Protein AF-A0A432QB92-F1 (afdb_monomer_l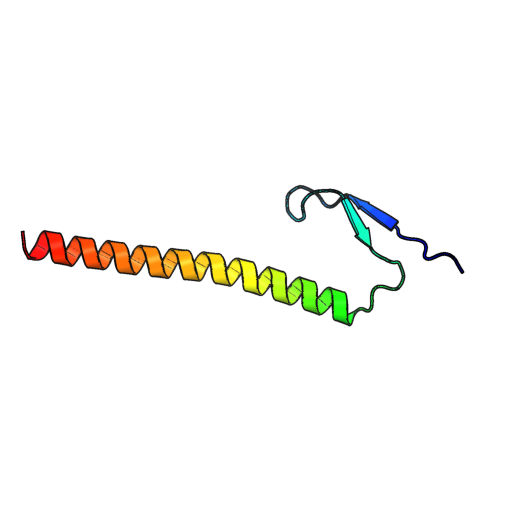ite)

Radius of gyration: 21.19 Å; chains: 1; bounding box: 53×20×50 Å

Secondary structure (DSSP, 8-state):
----EEEEEE-TTS-EEEEEETT--HHHHHHHHHHHHHHHHHHHHHHHHHHHHHHHHHHHHHHH-

Foldseek 3Di:
DDFDWDWDADPPVVDDTDTDTPPPDPVNVVVVVVVVVVVVVVVVVVVVVVVVVVVVVVVVVVVVD

pLDDT: mean 72.98, std 16.14, range [39.75, 97.12]

Structure (mmCIF, N/CA/C/O backbone):
data_AF-A0A432QB92-F1
#
_entry.id   AF-A0A432QB92-F1
#
loop_
_atom_site.group_PDB
_atom_site.id
_atom_site.type_symbol
_atom_site.label_atom_id
_atom_site.label_alt_id
_atom_site.label_comp_id
_atom_site.label_asym_id
_atom_site.label_entity_id
_atom_site.label_seq_id
_atom_site.pdbx_PDB_ins_code
_atom_site.Cartn_x
_atom_site.Cartn_y
_atom_site.Cartn_z
_atom_site.occupancy
_atom_site.B_iso_or_equiv
_atom_site.auth_seq_id
_atom_site.auth_comp_id
_atom_site.auth_asym_id
_atom_site.auth_atom_id
_atom_site.pdbx_PDB_model_num
ATOM 1 N N . MET A 1 1 ? -30.590 -15.041 28.667 1.00 39.75 1 MET A N 1
ATOM 2 C CA . MET A 1 1 ? -30.718 -13.605 28.348 1.00 39.75 1 MET A CA 1
ATOM 3 C C . MET A 1 1 ? -30.304 -13.447 26.899 1.00 39.75 1 MET A C 1
ATOM 5 O O . MET A 1 1 ? -29.268 -13.993 26.555 1.00 39.75 1 MET A O 1
ATOM 9 N N . SER A 1 2 ? -31.144 -12.863 26.043 1.00 42.59 2 SER A N 1
ATOM 10 C CA . SER A 1 2 ? -30.835 -12.713 24.615 1.00 42.59 2 SER A CA 1
ATOM 11 C C . SER A 1 2 ? -29.921 -11.509 24.403 1.00 42.59 2 SER A C 1
ATOM 13 O O . SER A 1 2 ? -30.272 -10.409 24.824 1.00 42.59 2 SER A O 1
ATOM 15 N N . GLU A 1 3 ? -28.777 -11.723 23.761 1.00 54.69 3 GLU A N 1
ATOM 16 C CA . GLU A 1 3 ? -27.872 -10.670 23.291 1.00 54.69 3 GLU A CA 1
ATOM 17 C C . GLU A 1 3 ? -28.605 -9.804 22.254 1.00 54.69 3 GLU A C 1
ATOM 19 O O . GLU A 1 3 ? -28.940 -10.255 21.157 1.00 54.69 3 GLU A O 1
ATOM 24 N N . GLU A 1 4 ? -28.951 -8.573 22.631 1.00 50.06 4 GLU A N 1
ATOM 25 C CA . GLU A 1 4 ? -29.678 -7.640 21.772 1.00 50.06 4 GLU A CA 1
ATOM 26 C C . GLU A 1 4 ? -28.676 -6.859 20.905 1.00 50.06 4 GLU A C 1
ATOM 28 O O . GLU A 1 4 ? -28.213 -5.780 21.281 1.00 50.06 4 GLU A O 1
ATOM 33 N N . LYS A 1 5 ? -28.321 -7.419 19.742 1.00 53.31 5 LYS A N 1
ATOM 34 C CA . LYS A 1 5 ? -27.454 -6.764 18.747 1.00 53.31 5 LYS A CA 1
ATOM 35 C C . LYS A 1 5 ? -28.188 -5.617 18.051 1.00 53.31 5 LYS A C 1
ATOM 37 O O . LYS A 1 5 ? -29.226 -5.838 17.427 1.00 53.31 5 LYS A O 1
ATOM 42 N N . ILE A 1 6 ? -27.633 -4.402 18.106 1.00 61.03 6 ILE A N 1
ATOM 43 C CA . ILE A 1 6 ? -28.155 -3.250 17.356 1.00 61.03 6 ILE A CA 1
ATOM 44 C C . ILE A 1 6 ? -27.438 -3.184 16.011 1.00 61.03 6 ILE A C 1
ATOM 46 O O . ILE A 1 6 ? -26.210 -3.226 15.943 1.00 61.03 6 ILE A O 1
ATOM 50 N N . THR A 1 7 ? -28.207 -3.059 14.934 1.00 58.75 7 THR A N 1
ATOM 51 C CA . THR A 1 7 ? -27.659 -2.791 13.602 1.00 58.75 7 THR A CA 1
ATOM 52 C C . THR A 1 7 ? -27.642 -1.283 13.382 1.00 58.75 7 THR A C 1
ATOM 54 O O . THR A 1 7 ? -28.697 -0.653 13.414 1.00 58.75 7 THR A O 1
ATOM 57 N N . ILE A 1 8 ? -26.456 -0.705 13.189 1.00 63.34 8 ILE A N 1
ATOM 58 C CA . ILE A 1 8 ? -26.269 0.710 12.847 1.00 63.34 8 ILE A CA 1
ATOM 59 C C . ILE A 1 8 ? -25.763 0.831 11.410 1.00 63.34 8 ILE A C 1
ATOM 61 O O . ILE A 1 8 ? -24.869 0.094 10.989 1.00 63.34 8 ILE A O 1
ATOM 65 N N . GLU A 1 9 ? -26.360 1.750 10.652 1.00 55.22 9 GLU A N 1
ATOM 66 C CA . GLU A 1 9 ? -25.935 2.065 9.290 1.00 55.22 9 GLU A CA 1
ATOM 67 C C . GLU A 1 9 ? -24.722 2.993 9.337 1.00 55.22 9 GLU A C 1
ATOM 69 O O . GLU A 1 9 ? -24.821 4.162 9.715 1.00 55.22 9 GLU A O 1
ATOM 74 N N . THR A 1 10 ? -23.563 2.460 8.959 1.00 59.78 10 THR A N 1
ATOM 75 C CA . THR A 1 10 ? -22.322 3.227 8.866 1.00 59.78 10 THR A CA 1
ATOM 76 C C . THR A 1 10 ? -22.064 3.455 7.384 1.00 59.78 10 THR A C 1
ATOM 78 O O . THR A 1 10 ? -21.839 2.507 6.630 1.00 59.78 10 THR A O 1
ATOM 81 N N . GLY A 1 11 ? -22.178 4.717 6.961 1.00 52.84 11 GLY A N 1
ATOM 82 C CA . GLY A 1 11 ? -22.057 5.140 5.565 1.00 52.84 11 GLY A CA 1
ATOM 83 C C . GLY A 1 11 ? -20.706 4.806 4.925 1.00 52.84 11 GLY A C 1
ATOM 84 O O . GLY A 1 11 ? -19.867 4.117 5.497 1.00 52.84 11 GLY A O 1
ATOM 85 N N . ASP A 1 12 ? -20.484 5.322 3.717 1.00 52.00 12 ASP A N 1
ATOM 86 C CA . ASP A 1 12 ? -19.502 4.809 2.750 1.00 52.00 12 ASP A CA 1
ATOM 87 C C . ASP A 1 12 ? -18.012 4.846 3.186 1.00 52.00 12 ASP A C 1
ATOM 89 O O . ASP A 1 12 ? -17.145 4.351 2.476 1.00 52.00 12 ASP A O 1
ATOM 93 N N . ALA A 1 13 ? -17.705 5.371 4.375 1.00 62.25 13 ALA A N 1
ATOM 94 C CA . ALA A 1 13 ? -16.389 5.315 5.018 1.00 62.25 13 ALA A CA 1
ATOM 95 C C . ALA A 1 13 ? -16.200 4.111 5.980 1.00 62.25 13 ALA A C 1
ATOM 97 O O . ALA A 1 13 ? -15.093 3.880 6.452 1.00 62.25 13 ALA A O 1
ATOM 98 N N . GLY A 1 14 ? -17.248 3.323 6.265 1.00 55.56 14 GLY A N 1
ATOM 99 C CA . GLY A 1 14 ? -17.241 2.172 7.193 1.00 55.56 14 GLY A CA 1
ATOM 100 C C . GLY A 1 14 ? -18.215 1.065 6.762 1.00 55.56 14 GLY A C 1
ATOM 101 O O . GLY A 1 14 ? -19.025 0.588 7.553 1.00 55.56 14 GLY A O 1
ATOM 102 N N . LYS A 1 15 ? -18.155 0.732 5.469 1.00 58.25 15 LYS A N 1
ATOM 103 C CA . LYS A 1 15 ? -19.285 0.441 4.570 1.00 58.25 15 LYS A CA 1
ATOM 104 C C . LYS A 1 15 ? -20.289 -0.638 4.995 1.00 58.25 15 LYS A C 1
ATOM 106 O O . LYS A 1 15 ? -20.083 -1.830 4.765 1.00 58.25 15 LYS A O 1
ATOM 111 N N . GLY A 1 16 ? -21.466 -0.172 5.411 1.00 60.09 16 GLY A N 1
ATOM 112 C CA . GLY A 1 16 ? -22.742 -0.861 5.233 1.00 60.09 16 GLY A CA 1
ATOM 113 C C . GLY A 1 16 ? -23.575 -0.859 6.507 1.00 60.09 16 GLY A C 1
ATOM 114 O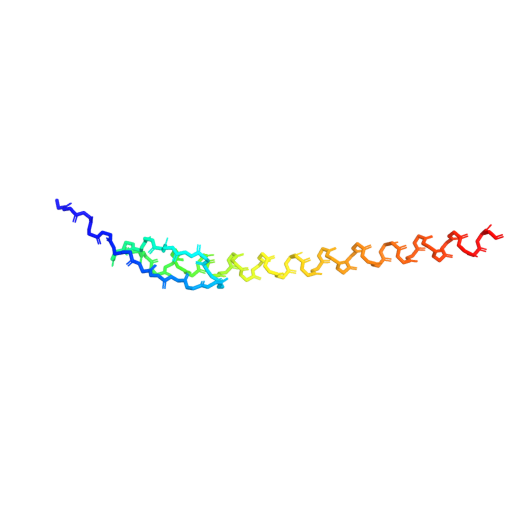 O . GLY A 1 16 ? -24.040 0.175 6.978 1.00 60.09 16 GLY A O 1
ATOM 115 N N . THR A 1 17 ? -23.751 -2.041 7.080 1.00 53.81 17 THR A N 1
ATOM 116 C CA . THR A 1 17 ? -24.454 -2.268 8.343 1.00 53.81 17 THR A CA 1
ATOM 117 C C . THR A 1 17 ? -23.476 -2.868 9.339 1.00 53.81 17 THR A C 1
ATOM 119 O O . THR A 1 17 ? -22.979 -3.974 9.126 1.00 53.81 17 THR A O 1
ATOM 122 N N . SER A 1 18 ? -23.196 -2.153 10.424 1.00 57.50 18 SER A N 1
ATOM 123 C CA . SER A 1 18 ? -22.386 -2.667 11.525 1.00 57.50 18 SER A CA 1
ATOM 124 C C . SER A 1 18 ? -23.308 -3.176 12.629 1.00 57.50 18 SER A C 1
ATOM 126 O O . SER A 1 18 ? -24.096 -2.418 13.190 1.00 57.50 18 SER A O 1
ATOM 128 N N . THR A 1 19 ? -23.232 -4.468 12.944 1.00 56.31 19 THR A N 1
ATOM 129 C CA . THR A 1 19 ? -23.854 -5.022 14.152 1.00 56.31 19 THR A CA 1
ATOM 130 C C . THR A 1 19 ? -22.926 -4.767 15.328 1.00 56.31 19 THR A C 1
ATOM 132 O O . THR A 1 19 ? -21.860 -5.378 15.401 1.00 56.31 19 THR A O 1
ATOM 135 N N . VAL A 1 20 ? -23.317 -3.861 16.221 1.00 59.28 20 VAL A N 1
ATOM 136 C CA . VAL A 1 20 ? -22.592 -3.588 17.465 1.00 59.28 20 VAL A CA 1
ATOM 137 C C . VAL A 1 20 ? -23.378 -4.212 18.610 1.00 59.28 20 VAL A C 1
ATOM 139 O O . VAL A 1 20 ? -24.581 -3.979 18.766 1.00 59.28 20 VAL A O 1
ATOM 142 N N . ASP A 1 21 ? -22.702 -5.065 19.373 1.00 57.78 21 ASP A N 1
ATOM 143 C CA . ASP A 1 21 ? -23.252 -5.630 20.598 1.00 57.78 21 ASP A CA 1
ATOM 144 C C . ASP A 1 21 ? -23.323 -4.528 21.662 1.00 57.78 21 ASP A C 1
ATOM 146 O O . ASP A 1 21 ? -22.373 -3.763 21.824 1.00 57.78 21 ASP A O 1
ATOM 150 N N . LYS A 1 22 ? -24.438 -4.416 22.396 1.00 56.88 22 LYS A N 1
ATOM 151 C CA . LYS A 1 22 ? -24.618 -3.355 23.415 1.00 56.88 22 LYS A CA 1
ATOM 152 C C . LYS A 1 22 ? -23.595 -3.434 24.561 1.00 56.88 22 LYS A C 1
ATOM 154 O O . LYS A 1 22 ? -23.469 -2.473 25.311 1.00 56.88 22 LYS A O 1
ATOM 159 N N . ASN A 1 23 ? -22.890 -4.561 24.681 1.00 55.09 23 ASN A N 1
ATOM 160 C CA . ASN A 1 23 ? -21.824 -4.818 25.652 1.00 55.09 23 ASN A CA 1
ATOM 161 C C . ASN A 1 23 ? -20.430 -4.928 25.006 1.00 55.09 23 ASN A C 1
ATOM 163 O O . ASN A 1 23 ? -19.549 -5.520 25.620 1.00 55.09 23 ASN A O 1
ATOM 167 N N . ALA A 1 24 ? -20.222 -4.428 23.780 1.00 59.19 24 ALA A N 1
ATOM 168 C CA . ALA A 1 24 ? -18.886 -4.405 23.182 1.00 59.19 24 ALA A CA 1
ATOM 169 C C . ALA A 1 24 ? -17.932 -3.640 24.112 1.00 59.19 24 ALA A C 1
ATOM 171 O O . ALA A 1 24 ? -18.143 -2.456 24.389 1.00 59.19 24 ALA A O 1
ATOM 172 N N . ASP A 1 25 ? -16.942 -4.357 24.641 1.00 66.44 25 ASP A N 1
ATOM 173 C CA . ASP A 1 25 ? -15.988 -3.851 25.617 1.00 66.44 25 ASP A CA 1
ATOM 174 C C . ASP A 1 25 ? -15.245 -2.658 25.002 1.00 66.44 25 ASP A C 1
ATOM 176 O O . ASP A 1 25 ? -14.845 -2.694 23.834 1.00 66.44 25 ASP A O 1
ATOM 180 N N . THR A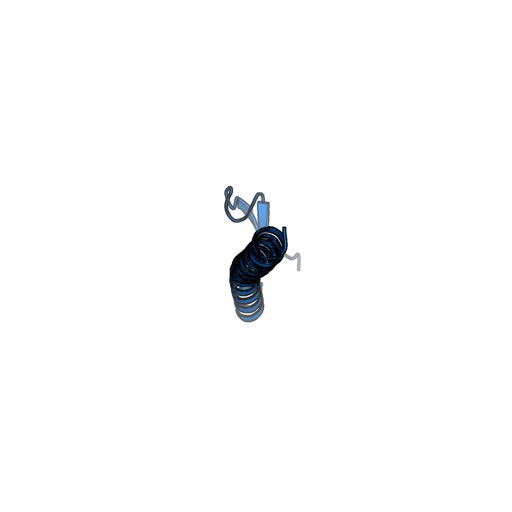 1 26 ? -15.086 -1.568 25.751 1.00 71.31 26 THR A N 1
ATOM 181 C CA . THR A 1 26 ? -14.463 -0.328 25.245 1.00 71.31 26 THR A CA 1
ATOM 182 C C . THR A 1 26 ? -13.071 -0.568 24.654 1.00 71.31 26 THR A C 1
ATOM 184 O O . THR A 1 26 ? -12.678 0.108 23.707 1.00 71.31 26 THR A O 1
ATOM 187 N N . GLU A 1 27 ? -12.370 -1.577 25.163 1.00 70.88 27 GLU A N 1
ATOM 188 C CA . GLU A 1 27 ? -11.057 -2.026 24.702 1.00 70.88 27 GLU A CA 1
ATOM 189 C C . GLU A 1 27 ? -11.100 -2.619 23.279 1.00 70.88 27 GLU A C 1
ATOM 191 O O . GLU A 1 27 ? -10.266 -2.282 22.440 1.00 70.88 27 GLU A O 1
ATOM 196 N N . GLU A 1 28 ? -12.128 -3.405 22.940 1.00 69.56 28 GLU A N 1
ATOM 197 C CA . GLU A 1 28 ? -12.282 -4.017 21.609 1.00 69.56 28 GLU A CA 1
ATOM 198 C C . GLU A 1 28 ? -12.552 -2.957 20.523 1.00 69.56 28 GLU A C 1
ATOM 200 O O . GLU A 1 28 ? -12.081 -3.052 19.383 1.00 69.56 28 GLU A O 1
ATOM 205 N N . LEU A 1 29 ? -13.281 -1.896 20.880 1.00 74.50 29 LEU A N 1
ATOM 206 C CA . LEU A 1 29 ? -13.519 -0.755 19.994 1.00 74.50 29 LEU A CA 1
ATOM 207 C C . LEU A 1 29 ? -12.249 0.082 19.779 1.00 74.50 29 LEU A C 1
ATOM 209 O O . LEU A 1 29 ? -12.014 0.549 18.660 1.00 74.50 29 LEU A O 1
ATOM 213 N N . GLU A 1 30 ? -11.416 0.244 20.811 1.00 70.50 30 GLU A N 1
ATOM 214 C CA . GLU A 1 30 ? -10.122 0.927 20.707 1.00 70.50 30 GLU A CA 1
ATOM 215 C C . GLU A 1 30 ? -9.129 0.143 19.840 1.00 70.50 30 GLU A C 1
ATOM 217 O O . GLU A 1 30 ? -8.501 0.727 18.953 1.00 70.50 30 GLU A O 1
ATOM 222 N N . GLU A 1 31 ? -9.039 -1.179 20.004 1.00 72.00 31 GLU A N 1
ATOM 223 C CA . GLU A 1 31 ? -8.197 -2.037 19.160 1.00 72.00 31 GLU A CA 1
ATOM 224 C C . GLU A 1 31 ? -8.638 -2.015 17.691 1.00 72.00 31 GLU A C 1
ATOM 226 O O . GLU A 1 31 ? -7.813 -1.945 16.767 1.00 72.00 31 GLU A O 1
ATOM 231 N N . ARG A 1 32 ? -9.953 -2.010 17.441 1.00 76.19 32 ARG A N 1
ATOM 232 C CA . ARG A 1 32 ? -10.487 -1.899 16.081 1.00 76.19 32 ARG A CA 1
ATOM 233 C C . ARG A 1 32 ? -10.185 -0.535 15.460 1.00 76.19 32 ARG A C 1
ATOM 235 O O . ARG A 1 32 ? -9.825 -0.474 14.288 1.00 76.19 32 ARG A O 1
ATOM 242 N N . ALA A 1 33 ? -10.276 0.554 16.221 1.00 77.00 33 ALA A N 1
ATOM 243 C CA . ALA A 1 33 ? -9.888 1.874 15.729 1.00 77.00 33 ALA A CA 1
ATOM 244 C C . ALA A 1 33 ? -8.379 1.938 15.428 1.00 77.00 33 ALA A C 1
ATOM 246 O O . ALA A 1 33 ? -7.984 2.351 14.338 1.00 77.00 33 ALA A O 1
ATOM 247 N N . LEU A 1 34 ? -7.533 1.464 16.350 1.00 74.38 34 LEU A N 1
ATOM 248 C CA . LEU A 1 34 ? -6.074 1.427 16.196 1.00 74.38 34 LEU A CA 1
ATOM 249 C C . LEU A 1 34 ? -5.631 0.609 14.977 1.00 74.38 34 LEU A C 1
ATOM 251 O O . LEU A 1 34 ? -4.737 1.037 14.246 1.00 74.38 34 LEU A O 1
ATOM 255 N N . SER A 1 35 ? -6.268 -0.537 14.725 1.00 73.06 35 SER A N 1
ATOM 256 C CA . SER A 1 35 ? -5.965 -1.379 13.561 1.00 73.06 35 SER A CA 1
ATOM 257 C C . SER A 1 35 ? -6.404 -0.752 12.236 1.00 73.06 35 SER A C 1
ATOM 259 O O . SER A 1 35 ? -5.662 -0.848 11.259 1.00 73.06 35 SER A O 1
ATOM 261 N N . VAL A 1 36 ? -7.540 -0.044 12.192 1.00 76.25 36 VAL A N 1
ATOM 262 C CA . VAL A 1 36 ? -7.969 0.713 11.001 1.00 76.25 36 VAL A CA 1
ATOM 263 C C . VAL A 1 36 ? -6.989 1.850 10.696 1.00 76.25 36 VAL A C 1
ATOM 265 O O . VAL A 1 36 ? -6.522 1.958 9.563 1.00 76.25 36 VAL A O 1
ATOM 268 N N . PHE A 1 37 ? -6.584 2.628 11.706 1.00 71.19 37 PHE A N 1
ATOM 269 C CA . PHE A 1 37 ? -5.579 3.686 11.535 1.00 71.19 37 PHE A CA 1
ATOM 270 C C . PHE A 1 37 ? -4.209 3.144 11.104 1.00 71.19 37 PHE A C 1
ATOM 272 O O . PHE A 1 37 ? -3.503 3.771 10.310 1.00 71.19 37 PHE A O 1
ATOM 279 N N . ALA A 1 38 ? -3.802 1.987 11.633 1.00 76.75 38 ALA A N 1
ATOM 280 C CA . ALA A 1 38 ? -2.564 1.329 11.227 1.00 76.75 38 ALA A CA 1
ATOM 281 C C . ALA A 1 38 ? -2.647 0.797 9.788 1.00 76.75 38 ALA A C 1
ATOM 283 O O . ALA A 1 38 ? -1.670 0.905 9.049 1.00 76.75 38 ALA A O 1
ATOM 284 N N . SER A 1 39 ? -3.805 0.270 9.382 1.00 76.81 39 SER A N 1
ATOM 285 C CA . SER A 1 39 ? -4.049 -0.225 8.025 1.00 76.81 39 SER A CA 1
ATOM 286 C C . SER A 1 39 ? -3.968 0.894 6.988 1.00 76.81 39 SER A C 1
ATOM 288 O O . SER A 1 39 ? -3.266 0.734 5.993 1.00 76.81 39 SER A O 1
ATOM 290 N N . GLU A 1 40 ? -4.618 2.033 7.241 1.00 76.75 40 GLU A N 1
ATOM 291 C CA . GLU A 1 40 ? -4.594 3.205 6.350 1.00 76.75 40 GLU A CA 1
ATOM 292 C C . GLU A 1 40 ? -3.161 3.721 6.152 1.00 76.75 40 GLU A C 1
ATOM 294 O O . GLU A 1 40 ? -2.680 3.886 5.033 1.00 76.75 40 GLU A O 1
ATOM 299 N N . ARG A 1 41 ? -2.408 3.864 7.250 1.00 78.00 41 ARG A N 1
ATOM 300 C CA . ARG A 1 41 ? -1.005 4.296 7.188 1.00 78.00 41 ARG A CA 1
ATOM 301 C C . ARG A 1 41 ? -0.116 3.297 6.448 1.00 78.00 41 ARG A C 1
ATOM 303 O O . ARG A 1 41 ? 0.836 3.691 5.776 1.00 78.00 41 ARG A O 1
ATOM 310 N N . ASN A 1 42 ? -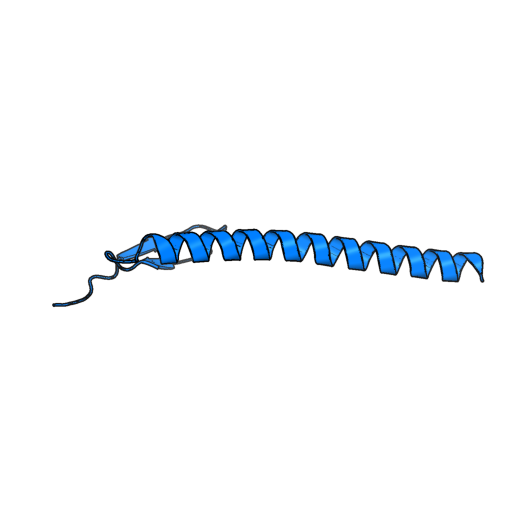0.379 2.003 6.608 1.00 85.12 42 ASN A N 1
ATOM 311 C CA . ASN A 1 42 ? 0.416 0.968 5.963 1.00 85.12 42 ASN A CA 1
ATOM 312 C C . ASN A 1 42 ? 0.186 0.940 4.445 1.00 85.12 42 ASN A C 1
ATOM 314 O O . ASN A 1 42 ? 1.126 0.668 3.697 1.00 85.12 42 ASN A O 1
ATOM 318 N N . GLU A 1 43 ? -1.025 1.260 3.988 1.00 84.62 43 GLU A N 1
ATOM 319 C CA . GLU A 1 43 ? -1.347 1.407 2.567 1.00 84.62 43 GLU A CA 1
ATOM 320 C C . GLU A 1 43 ? -0.536 2.542 1.926 1.00 84.62 43 GLU A C 1
ATOM 322 O O . GLU A 1 43 ? 0.212 2.300 0.973 1.00 84.62 43 GLU A O 1
ATOM 327 N N . ASP A 1 44 ? -0.572 3.740 2.516 1.00 89.75 44 ASP A N 1
ATOM 328 C CA . ASP A 1 44 ? 0.166 4.907 2.016 1.00 89.75 44 ASP A CA 1
ATOM 329 C C . ASP A 1 44 ? 1.686 4.682 2.002 1.00 89.75 44 ASP A C 1
ATOM 331 O O . ASP A 1 44 ? 2.373 5.008 1.028 1.00 89.75 44 ASP A O 1
ATOM 335 N N . ILE A 1 45 ? 2.236 4.077 3.062 1.00 90.31 45 ILE A N 1
ATOM 336 C CA . ILE A 1 45 ? 3.669 3.751 3.140 1.00 90.31 45 ILE A CA 1
ATOM 337 C C . ILE A 1 45 ? 4.055 2.724 2.070 1.00 90.31 45 ILE A C 1
ATOM 339 O O . ILE A 1 45 ? 5.099 2.864 1.427 1.00 90.31 45 ILE A O 1
ATOM 343 N N . THR A 1 46 ? 3.217 1.710 1.844 1.00 90.31 46 THR A N 1
ATOM 344 C CA . THR A 1 46 ? 3.461 0.691 0.814 1.00 90.31 46 THR A CA 1
ATOM 345 C C . THR A 1 46 ? 3.481 1.321 -0.579 1.00 90.31 46 THR A C 1
ATOM 347 O O . THR A 1 46 ? 4.398 1.055 -1.363 1.00 90.31 46 THR A O 1
ATOM 350 N N . ALA A 1 47 ? 2.526 2.209 -0.873 1.00 93.50 47 ALA A N 1
ATOM 351 C CA . ALA A 1 47 ? 2.471 2.941 -2.135 1.00 93.50 47 ALA A CA 1
ATOM 352 C C . ALA A 1 47 ? 3.702 3.842 -2.335 1.00 93.50 47 ALA A C 1
ATOM 354 O O . ALA A 1 47 ? 4.305 3.846 -3.415 1.00 93.50 47 ALA A O 1
ATOM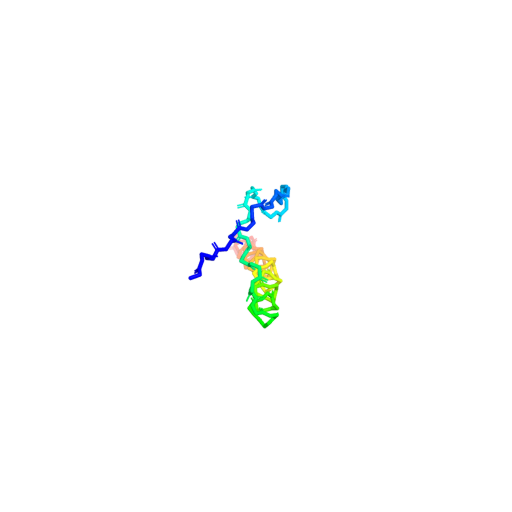 355 N N . LEU A 1 48 ? 4.126 4.558 -1.288 1.00 94.94 48 LEU A N 1
ATOM 356 C CA . LEU A 1 48 ? 5.315 5.409 -1.320 1.00 94.94 48 LEU A CA 1
ATOM 357 C C . LEU A 1 48 ? 6.584 4.605 -1.634 1.00 94.94 48 LEU A C 1
ATOM 359 O O . LEU A 1 48 ? 7.365 5.006 -2.497 1.00 94.94 48 LEU A O 1
ATOM 363 N N . ILE A 1 49 ? 6.782 3.462 -0.970 1.00 95.81 49 ILE A N 1
ATOM 364 C CA . ILE A 1 49 ? 7.954 2.597 -1.176 1.00 95.81 49 ILE A CA 1
ATOM 365 C C . ILE A 1 49 ? 7.976 2.045 -2.603 1.00 95.81 49 ILE A C 1
ATOM 367 O O . ILE A 1 49 ? 9.011 2.109 -3.271 1.00 95.81 49 ILE A O 1
ATOM 371 N N . LEU A 1 50 ? 6.840 1.542 -3.095 1.00 95.44 50 LEU A N 1
ATOM 372 C CA . LEU A 1 50 ? 6.736 1.020 -4.457 1.00 95.44 50 LEU A CA 1
ATOM 373 C C . LEU A 1 50 ? 7.045 2.106 -5.498 1.00 95.44 50 LEU A C 1
ATOM 375 O O . LEU A 1 50 ? 7.788 1.858 -6.453 1.00 95.44 50 LEU A O 1
ATOM 379 N N . SER A 1 51 ? 6.521 3.318 -5.293 1.00 95.88 51 SER A N 1
ATOM 380 C CA . SER A 1 51 ? 6.791 4.484 -6.140 1.00 95.88 51 SER A CA 1
ATOM 381 C C . SER A 1 51 ? 8.280 4.839 -6.164 1.00 95.88 51 SER A C 1
ATOM 383 O O . SER A 1 51 ? 8.866 5.018 -7.238 1.00 95.88 51 SER A O 1
ATOM 385 N N . LEU A 1 52 ? 8.928 4.858 -4.995 1.00 96.75 52 LEU A N 1
ATOM 386 C CA . LEU A 1 52 ? 10.355 5.153 -4.870 1.00 96.75 52 LEU A CA 1
ATOM 387 C C . LEU A 1 52 ? 11.211 4.120 -5.606 1.00 96.75 52 LEU A C 1
ATOM 389 O O . LEU A 1 52 ? 12.070 4.496 -6.402 1.00 96.75 52 LEU A O 1
ATOM 393 N N . ILE A 1 53 ? 10.945 2.829 -5.383 1.00 97.12 53 ILE A N 1
ATOM 394 C CA . ILE A 1 53 ? 11.667 1.727 -6.031 1.00 97.12 53 ILE A CA 1
ATOM 395 C C . ILE A 1 53 ? 11.510 1.812 -7.548 1.00 97.12 53 ILE A C 1
ATOM 397 O O . ILE A 1 53 ? 12.503 1.772 -8.272 1.00 97.12 53 ILE A O 1
ATOM 401 N N . THR A 1 54 ? 10.279 1.974 -8.036 1.00 95.50 54 THR A N 1
ATOM 402 C CA . THR A 1 54 ? 9.994 2.042 -9.476 1.00 95.50 54 THR A CA 1
ATOM 403 C C . THR A 1 54 ? 10.717 3.219 -10.121 1.00 95.50 54 THR A C 1
ATOM 405 O O . THR A 1 54 ? 11.377 3.057 -11.146 1.00 95.50 54 THR A O 1
ATOM 408 N N . THR A 1 55 ? 10.670 4.390 -9.483 1.00 94.56 55 THR A N 1
ATOM 409 C CA . THR A 1 55 ? 11.378 5.588 -9.950 1.00 94.56 55 THR A CA 1
ATOM 410 C C . THR A 1 55 ? 12.886 5.350 -10.004 1.00 94.56 55 THR A C 1
ATOM 412 O O . THR A 1 55 ? 13.536 5.686 -10.992 1.00 94.56 55 THR A O 1
ATOM 415 N N . PHE A 1 56 ? 13.451 4.716 -8.976 1.00 94.50 56 PHE A N 1
ATOM 416 C CA . PHE A 1 56 ? 14.880 4.415 -8.915 1.00 94.50 56 PHE A CA 1
ATOM 417 C C . PHE A 1 56 ? 15.312 3.436 -10.011 1.00 94.50 56 PHE A C 1
ATOM 419 O O . PHE A 1 56 ? 16.326 3.649 -10.673 1.00 94.50 56 PHE A O 1
ATOM 426 N N . ILE A 1 57 ? 14.511 2.395 -10.251 1.00 95.06 57 ILE A N 1
ATOM 427 C CA . ILE A 1 57 ? 14.728 1.428 -11.329 1.00 95.06 57 ILE A CA 1
ATOM 428 C C . ILE A 1 57 ? 14.715 2.139 -12.688 1.00 95.06 57 ILE A C 1
ATOM 430 O O . ILE A 1 57 ? 15.637 1.952 -13.480 1.00 95.06 57 ILE A O 1
ATOM 434 N N . VAL A 1 58 ? 13.729 3.003 -12.945 1.00 94.94 58 VAL A N 1
ATOM 435 C CA . VAL A 1 58 ? 13.651 3.789 -14.188 1.00 94.94 58 VAL A CA 1
ATOM 436 C C . VAL A 1 58 ? 14.877 4.688 -14.361 1.00 94.94 58 VAL A C 1
ATOM 438 O O . VAL A 1 58 ? 15.431 4.757 -15.458 1.00 94.94 58 VAL A O 1
ATOM 441 N N . LEU A 1 59 ? 15.351 5.343 -13.299 1.00 93.62 59 LEU A N 1
ATOM 442 C CA . LEU A 1 59 ? 16.563 6.166 -13.353 1.00 93.62 59 LEU A CA 1
ATOM 443 C C . LEU A 1 59 ? 17.813 5.339 -13.661 1.00 93.62 59 LEU A C 1
ATOM 445 O O . LEU A 1 59 ? 18.651 5.771 -14.446 1.00 93.62 59 LEU A O 1
ATOM 449 N N . ILE A 1 60 ? 17.936 4.137 -13.095 1.00 92.06 60 ILE A N 1
ATOM 450 C CA . ILE A 1 60 ? 19.036 3.225 -13.426 1.00 92.06 60 ILE A CA 1
ATOM 451 C C . ILE A 1 60 ? 18.952 2.818 -14.899 1.00 92.06 60 ILE A C 1
ATOM 453 O O . ILE A 1 60 ? 19.936 2.949 -15.619 1.00 92.06 60 ILE A O 1
ATOM 457 N N . PHE A 1 61 ? 17.784 2.394 -15.383 1.00 89.62 61 PHE A N 1
ATOM 458 C CA . PHE A 1 61 ? 17.637 1.999 -16.784 1.00 89.62 61 PHE A CA 1
ATOM 459 C C . PHE A 1 61 ? 17.896 3.155 -17.751 1.00 89.62 61 PHE A C 1
ATOM 461 O O . PHE A 1 61 ? 18.583 2.959 -18.741 1.00 89.62 61 PHE A O 1
ATOM 468 N N . THR A 1 62 ? 17.419 4.364 -17.461 1.00 89.31 62 THR A N 1
ATOM 469 C CA . THR A 1 62 ? 17.654 5.542 -18.319 1.00 89.31 62 THR A CA 1
ATOM 470 C C . THR A 1 62 ? 19.080 6.087 -18.238 1.00 89.31 62 THR A C 1
ATOM 472 O O . THR A 1 62 ? 19.526 6.748 -19.166 1.00 89.31 62 THR A O 1
ATOM 475 N N . LYS A 1 63 ? 19.812 5.827 -17.149 1.00 79.94 63 LYS A N 1
ATOM 476 C CA . LYS A 1 63 ? 21.229 6.199 -16.999 1.00 79.94 63 LYS A CA 1
ATOM 477 C C . LYS A 1 63 ? 22.171 5.247 -17.746 1.00 79.94 63 LYS A C 1
ATOM 479 O O . LYS A 1 63 ? 23.271 5.667 -18.104 1.00 79.94 63 LYS A O 1
ATOM 484 N N . TRP A 1 64 ? 21.779 3.978 -17.877 1.00 72.00 64 TRP A N 1
ATOM 485 C CA . TRP A 1 64 ? 22.590 2.902 -18.462 1.00 72.00 64 TRP A CA 1
ATOM 486 C C . TRP A 1 64 ? 22.170 2.518 -19.894 1.00 72.00 64 TRP A C 1
ATOM 488 O O . TRP A 1 64 ? 22.889 1.749 -20.532 1.00 72.00 64 TRP A O 1
ATOM 498 N N . MET A 1 65 ? 21.043 3.049 -20.387 1.00 56.28 65 MET A N 1
ATOM 499 C CA . MET A 1 65 ? 20.661 3.095 -21.807 1.00 56.28 65 MET A CA 1
ATOM 500 C C . MET A 1 65 ? 21.281 4.326 -22.473 1.00 56.28 65 MET A C 1
ATOM 502 O O . MET A 1 65 ? 21.699 4.199 -23.644 1.00 5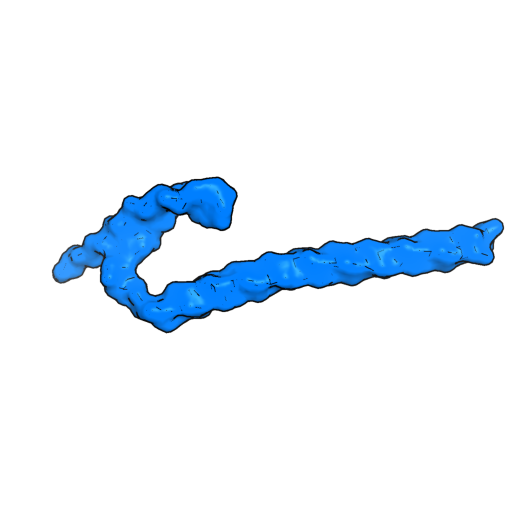6.28 65 MET A O 1
#

Sequence (65 aa):
MSEEKITIETGDAGKGTSTVDKNADTEELEERALSVFASERNEDITALILSLITTFIVLIFTKWM